Protein AF-A0A351QVS2-F1 (afdb_monomer_lite)

Secondary structure (DSSP, 8-state):
-HHHHHHHHHHHHHHHHH-S-EEEEETTTTEEEEEPSS-EEEEEEETTGGGT-SS--TT-HHHHHHHHTS------EETTEE-

Radius of gyration: 13.22 Å; chains: 1; bounding box: 25×31×32 Å

Structure (mmCIF, N/CA/C/O backbone):
data_AF-A0A351QVS2-F1
#
_entry.id   AF-A0A351QVS2-F1
#
loop_
_atom_site.group_PDB
_atom_site.id
_atom_site.type_symbol
_atom_site.label_atom_id
_atom_site.label_alt_id
_atom_site.label_comp_id
_atom_site.label_asym_id
_atom_site.label_entity_id
_atom_site.label_seq_id
_atom_site.pdbx_PDB_ins_code
_atom_site.Cartn_x
_atom_site.Cartn_y
_atom_site.Cartn_z
_atom_site.occupancy
_atom_site.B_iso_or_equiv
_atom_site.auth_seq_id
_atom_site.auth_comp_id
_atom_site.auth_asym_id
_atom_site.auth_atom_id
_atom_site.pdbx_PDB_model_num
ATOM 1 N N . MET A 1 1 ? 4.869 12.813 14.009 1.00 54.75 1 MET A N 1
ATOM 2 C CA . MET A 1 1 ? 4.452 11.434 13.663 1.00 54.75 1 MET A CA 1
ATOM 3 C C . MET A 1 1 ? 3.242 10.962 14.469 1.00 54.75 1 MET A C 1
ATOM 5 O O . MET A 1 1 ? 2.238 10.658 13.844 1.00 54.75 1 MET A O 1
ATOM 9 N N . ILE A 1 2 ? 3.269 10.987 15.809 1.00 57.53 2 ILE A N 1
ATOM 10 C CA . ILE A 1 2 ? 2.179 10.471 16.675 1.00 57.53 2 ILE A CA 1
ATOM 11 C C . ILE A 1 2 ? 0.806 11.140 16.424 1.00 57.53 2 ILE A C 1
ATOM 13 O O . ILE A 1 2 ? -0.198 10.449 16.308 1.00 57.53 2 ILE A O 1
ATOM 17 N N . ASN A 1 3 ? 0.744 12.465 16.238 1.00 64.56 3 ASN A N 1
ATOM 18 C CA . ASN A 1 3 ? -0.535 13.158 15.989 1.00 64.56 3 ASN A CA 1
ATOM 19 C C . ASN A 1 3 ? -1.196 12.809 14.647 1.00 64.56 3 ASN A C 1
ATOM 21 O O . ASN A 1 3 ? -2.420 12.764 14.560 1.00 64.56 3 ASN A O 1
ATOM 25 N N . LEU A 1 4 ? -0.401 12.560 13.601 1.00 67.94 4 LEU A N 1
ATOM 26 C CA . LEU A 1 4 ? -0.930 12.159 12.296 1.00 67.94 4 LEU A CA 1
ATOM 27 C C . LEU A 1 4 ? -1.507 10.741 12.370 1.00 67.94 4 LEU A C 1
ATOM 29 O O . LEU A 1 4 ? -2.589 10.494 11.853 1.00 67.94 4 LEU A O 1
ATOM 33 N N . LEU A 1 5 ? -0.812 9.850 13.079 1.00 65.38 5 LEU A N 1
ATOM 34 C CA . LEU A 1 5 ? -1.257 8.484 13.344 1.00 65.38 5 LEU A CA 1
ATOM 35 C C . LEU A 1 5 ? -2.579 8.446 14.106 1.00 65.38 5 LEU A C 1
ATOM 37 O O . LEU A 1 5 ? -3.521 7.817 13.641 1.00 65.38 5 LEU A O 1
ATOM 41 N N . ASN A 1 6 ? -2.688 9.198 15.201 1.00 70.12 6 ASN A N 1
ATOM 42 C CA . ASN A 1 6 ? -3.923 9.267 15.985 1.00 70.12 6 ASN A CA 1
ATOM 43 C C . ASN A 1 6 ? -5.106 9.808 15.167 1.00 70.12 6 ASN A C 1
ATOM 45 O O . ASN A 1 6 ? -6.224 9.308 15.291 1.00 70.12 6 ASN A O 1
ATOM 49 N N . LYS A 1 7 ? -4.865 10.800 14.297 1.00 74.19 7 LYS A N 1
ATOM 50 C CA . LYS A 1 7 ? -5.899 11.324 13.395 1.00 74.19 7 LYS A CA 1
ATOM 51 C C . LYS A 1 7 ? -6.353 10.268 12.382 1.00 74.19 7 LYS A C 1
ATOM 53 O O . LYS A 1 7 ? -7.551 10.052 12.228 1.00 74.19 7 LYS A O 1
ATOM 58 N N . ILE A 1 8 ? -5.399 9.586 11.745 1.00 71.75 8 ILE A N 1
ATOM 59 C CA . ILE A 1 8 ? -5.658 8.498 10.794 1.00 71.75 8 ILE A CA 1
ATOM 60 C C . ILE A 1 8 ? -6.444 7.362 11.474 1.00 71.75 8 ILE A C 1
ATOM 62 O O . ILE A 1 8 ? -7.453 6.913 10.939 1.00 71.75 8 ILE A O 1
ATOM 66 N N . MET A 1 9 ? -6.054 6.954 12.685 1.00 69.81 9 MET A N 1
ATOM 67 C CA . MET A 1 9 ? -6.743 5.913 13.461 1.00 69.81 9 MET A CA 1
ATOM 68 C C . MET A 1 9 ? -8.185 6.296 13.825 1.00 69.81 9 MET A C 1
ATOM 70 O O . MET A 1 9 ? -9.075 5.447 13.786 1.00 69.81 9 MET A O 1
ATOM 74 N N . GLY A 1 10 ? -8.437 7.570 14.147 1.00 74.31 10 GLY A N 1
ATOM 75 C CA . GLY A 1 10 ? -9.783 8.074 14.425 1.00 74.31 10 GLY A CA 1
ATOM 76 C C . GLY A 1 10 ? -10.723 7.951 13.222 1.00 74.31 10 GLY A C 1
ATOM 77 O O . GLY A 1 10 ? -11.840 7.452 13.365 1.00 74.31 10 GLY A O 1
ATOM 78 N N . GLU A 1 11 ? -10.255 8.345 12.034 1.00 72.44 11 GLU A N 1
ATOM 79 C CA . GLU A 1 11 ? -11.019 8.246 10.780 1.00 72.44 11 GLU A CA 1
ATOM 80 C C . GLU A 1 11 ? -11.145 6.791 10.281 1.00 72.44 11 GLU A C 1
ATOM 82 O O . GLU A 1 11 ? -12.131 6.426 9.638 1.00 72.44 11 GLU A O 1
ATOM 87 N N . MET A 1 12 ? -10.201 5.919 10.644 1.00 72.62 12 MET A N 1
ATOM 88 C CA . MET A 1 12 ? -10.187 4.508 10.247 1.00 72.62 12 MET A CA 1
ATOM 89 C C . MET A 1 12 ? -11.181 3.613 10.997 1.00 72.62 12 MET A C 1
ATOM 91 O O . MET A 1 12 ? -11.387 2.484 10.560 1.00 72.62 12 MET A O 1
ATOM 95 N N . LYS A 1 13 ? -11.856 4.083 12.058 1.00 75.25 13 LYS A N 1
ATOM 96 C CA . LYS A 1 13 ? -12.816 3.269 12.841 1.00 75.25 13 LYS A CA 1
ATOM 97 C C . LYS A 1 13 ? -13.959 2.659 12.026 1.00 75.25 13 LYS A C 1
ATOM 99 O O . LYS A 1 13 ? -14.483 1.613 12.401 1.00 75.25 13 LYS A O 1
ATOM 104 N N . LEU A 1 14 ? -14.412 3.336 10.971 1.00 74.88 14 LEU A N 1
ATOM 105 C CA . LEU A 1 14 ? -15.440 2.786 10.083 1.00 74.88 14 LEU A CA 1
ATOM 106 C C . LEU A 1 14 ? -14.820 1.815 9.075 1.00 74.88 14 LEU A C 1
ATOM 108 O O . LEU A 1 14 ? -15.352 0.731 8.862 1.00 74.88 14 LEU A O 1
ATOM 112 N N . VAL A 1 15 ? -13.676 2.196 8.500 1.00 78.94 15 VAL A N 1
ATOM 113 C CA . VAL A 1 15 ? -12.943 1.395 7.512 1.00 78.94 15 VAL A CA 1
ATOM 114 C C . VAL A 1 15 ? -12.506 0.059 8.114 1.00 78.94 15 VAL A C 1
ATOM 116 O O . VAL A 1 15 ? -12.615 -0.965 7.448 1.00 78.94 15 VAL A O 1
ATOM 119 N N . SER A 1 16 ? -12.106 0.034 9.387 1.00 79.38 16 SER A N 1
ATOM 120 C CA . SER A 1 16 ? -11.707 -1.189 10.088 1.00 79.38 16 SER A CA 1
ATOM 121 C C . SER A 1 16 ? -12.830 -2.196 10.274 1.00 79.38 16 SER A C 1
ATOM 123 O O . SER A 1 16 ? -12.564 -3.389 10.315 1.00 79.38 16 SER A O 1
ATOM 125 N N . LYS A 1 17 ? -14.088 -1.753 10.325 1.00 83.12 17 LYS A N 1
ATOM 126 C CA . LYS A 1 17 ? -15.236 -2.664 10.432 1.00 83.12 17 LYS A CA 1
ATOM 127 C C . LYS A 1 17 ? -15.574 -3.374 9.123 1.00 83.12 17 LYS A C 1
ATOM 129 O O . LYS A 1 17 ? -16.298 -4.361 9.157 1.00 83.12 17 LYS A O 1
ATOM 134 N N . ILE A 1 18 ? -15.107 -2.849 7.991 1.00 84.12 18 ILE A N 1
ATOM 135 C CA . ILE A 1 18 ? -15.440 -3.347 6.646 1.00 84.12 18 ILE A CA 1
ATOM 136 C C . ILE A 1 18 ? -14.220 -3.866 5.878 1.00 84.12 18 ILE A C 1
ATOM 138 O O . ILE A 1 18 ? -14.351 -4.242 4.718 1.00 84.12 18 ILE A O 1
ATOM 142 N N . SER A 1 19 ? -13.040 -3.849 6.497 1.00 83.94 19 SER A N 1
ATOM 143 C CA . SER A 1 19 ? -11.777 -4.213 5.856 1.00 83.94 19 SER A CA 1
ATOM 144 C C . SER A 1 19 ? -11.095 -5.316 6.648 1.00 83.94 19 SER A C 1
ATOM 146 O O . SER A 1 19 ? -10.892 -5.163 7.849 1.00 83.94 19 SER A O 1
ATOM 148 N N . ASP A 1 20 ? -10.654 -6.375 5.971 1.00 85.75 20 ASP A N 1
ATOM 149 C CA . ASP A 1 20 ? -9.858 -7.432 6.611 1.00 85.75 20 ASP A CA 1
ATOM 150 C C . ASP A 1 20 ? -8.443 -6.951 6.969 1.00 85.75 20 ASP A C 1
ATOM 152 O O . ASP A 1 20 ? -7.833 -7.405 7.935 1.00 85.75 20 ASP A O 1
ATOM 156 N N . VAL A 1 21 ? -7.892 -6.034 6.164 1.00 85.25 21 VAL A N 1
ATOM 157 C CA . VAL A 1 21 ? -6.531 -5.512 6.316 1.00 85.25 21 VAL A CA 1
ATOM 158 C C . VAL A 1 21 ? -6.508 -4.029 5.978 1.00 85.25 21 VAL A C 1
ATOM 160 O O . VAL A 1 21 ? -7.000 -3.621 4.926 1.00 85.25 21 VAL A O 1
ATOM 163 N N . ILE A 1 22 ? -5.850 -3.229 6.819 1.00 86.12 22 ILE A N 1
ATOM 164 C CA . ILE A 1 22 ? -5.589 -1.815 6.540 1.00 86.12 22 ILE A CA 1
ATOM 165 C C . ILE A 1 22 ? -4.088 -1.590 6.407 1.00 86.12 22 ILE A C 1
ATOM 167 O O . ILE A 1 22 ? -3.284 -2.118 7.175 1.00 86.12 22 ILE A O 1
ATOM 171 N N . ARG A 1 23 ? -3.692 -0.803 5.405 1.00 87.75 23 ARG A N 1
ATOM 172 C CA . ARG A 1 23 ? -2.291 -0.463 5.153 1.00 87.75 23 ARG A CA 1
ATOM 173 C C . ARG A 1 23 ? -2.125 1.024 4.915 1.00 87.75 23 ARG A C 1
ATOM 175 O O . ARG A 1 23 ? -2.902 1.627 4.177 1.00 87.75 23 ARG A O 1
ATOM 182 N N . VAL A 1 24 ? -1.057 1.583 5.469 1.00 87.31 24 VAL A N 1
ATOM 183 C CA . VAL A 1 24 ? -0.562 2.911 5.098 1.00 87.31 24 VAL A CA 1
ATOM 184 C C . VAL A 1 24 ? 0.432 2.716 3.964 1.00 87.31 24 VAL A C 1
ATOM 186 O O . VAL A 1 24 ? 1.383 1.951 4.106 1.00 87.31 24 VAL A O 1
ATOM 189 N N . VAL A 1 25 ? 0.198 3.365 2.825 1.00 90.69 25 VAL A N 1
ATOM 190 C CA . VAL A 1 25 ? 1.019 3.210 1.617 1.00 90.69 25 VAL A CA 1
ATOM 191 C C . VAL A 1 25 ? 1.668 4.542 1.272 1.00 90.69 25 VAL A C 1
ATOM 193 O O . VAL A 1 25 ? 0.962 5.530 1.078 1.00 90.69 25 VAL A O 1
ATOM 196 N N . ASP A 1 26 ? 2.991 4.542 1.122 1.00 91.62 26 ASP A N 1
ATOM 197 C CA . ASP A 1 26 ? 3.732 5.625 0.484 1.00 91.62 26 ASP A CA 1
ATOM 198 C C . ASP A 1 26 ? 3.972 5.255 -0.993 1.00 91.62 26 ASP A C 1
ATOM 200 O O . ASP A 1 26 ? 4.817 4.407 -1.308 1.00 91.62 26 ASP A O 1
ATOM 204 N N . PRO A 1 27 ? 3.222 5.853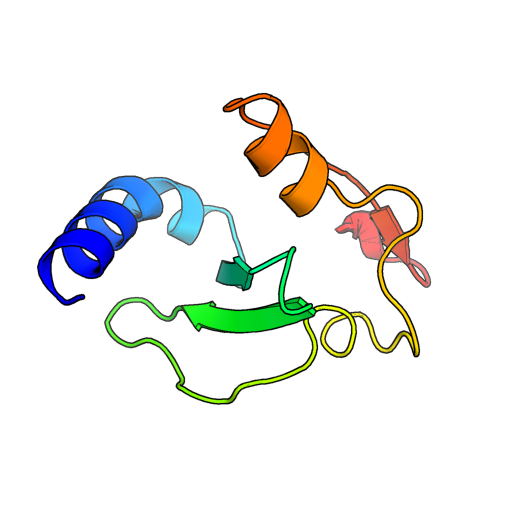 -1.936 1.00 93.56 27 PRO A N 1
ATOM 205 C CA . PRO A 1 27 ? 3.367 5.541 -3.349 1.00 93.56 27 PRO A CA 1
ATOM 206 C C . PRO A 1 27 ? 4.613 6.174 -3.990 1.00 93.56 27 PRO A C 1
ATOM 208 O O . PRO A 1 27 ? 4.950 5.772 -5.105 1.00 93.56 27 PRO A O 1
ATOM 211 N N . ILE A 1 28 ? 5.280 7.136 -3.337 1.00 94.38 28 ILE A N 1
ATOM 212 C CA . ILE A 1 28 ? 6.523 7.759 -3.823 1.00 94.38 28 ILE A CA 1
ATOM 213 C C . ILE A 1 28 ? 7.691 6.811 -3.552 1.00 94.38 28 ILE A C 1
ATOM 215 O O . ILE A 1 28 ? 8.407 6.437 -4.480 1.00 94.38 28 ILE A O 1
ATOM 219 N N . ASN A 1 29 ? 7.834 6.367 -2.300 1.00 93.75 29 ASN A N 1
ATOM 220 C CA . ASN A 1 29 ? 8.918 5.470 -1.883 1.00 93.75 29 ASN A CA 1
ATOM 221 C C . ASN A 1 29 ? 8.604 3.981 -2.121 1.00 93.75 29 ASN A C 1
ATOM 223 O O . ASN A 1 29 ? 9.464 3.111 -1.954 1.00 93.75 29 ASN A O 1
ATOM 227 N N . LEU A 1 30 ? 7.378 3.683 -2.566 1.00 93.50 30 LEU A N 1
ATOM 228 C CA . LEU A 1 30 ? 6.859 2.336 -2.810 1.00 93.50 30 LEU A CA 1
ATOM 229 C C . LEU A 1 30 ? 6.885 1.459 -1.556 1.00 93.50 30 LEU A C 1
ATOM 231 O O . LEU A 1 30 ? 7.072 0.248 -1.667 1.00 93.50 30 LEU A O 1
ATOM 235 N N . THR A 1 31 ? 6.692 2.047 -0.380 1.00 92.31 31 THR A N 1
ATOM 236 C CA . THR A 1 31 ? 6.647 1.334 0.900 1.00 92.31 31 THR A CA 1
ATOM 237 C C . THR A 1 31 ? 5.212 1.221 1.403 1.00 92.31 31 THR A C 1
ATOM 239 O O . THR A 1 31 ? 4.316 1.975 1.009 1.00 92.31 31 THR A O 1
ATOM 242 N N . SER A 1 32 ? 4.951 0.226 2.243 1.00 90.94 32 SER A N 1
ATOM 243 C CA . SER A 1 32 ? 3.697 0.141 2.982 1.00 90.94 32 SER A CA 1
ATOM 244 C C . SER A 1 32 ? 3.891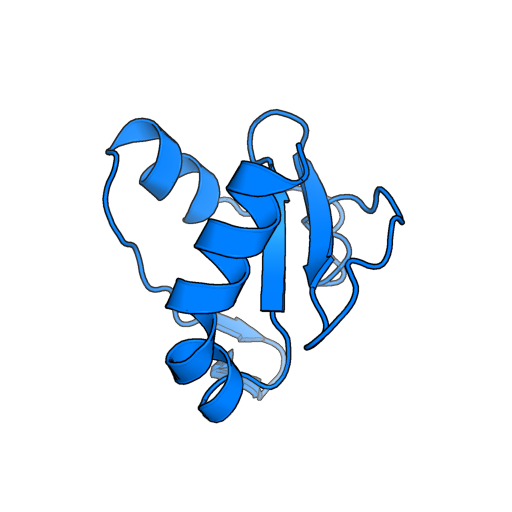 -0.503 4.340 1.00 90.94 32 SER A C 1
ATOM 246 O O . SER A 1 32 ? 4.691 -1.427 4.457 1.00 90.94 32 SER A O 1
ATOM 248 N N . MET A 1 33 ? 3.085 -0.080 5.306 1.00 87.56 33 MET A N 1
ATOM 249 C CA . MET A 1 33 ? 3.014 -0.661 6.645 1.00 87.56 33 MET A CA 1
ATOM 250 C C . MET A 1 33 ? 1.599 -1.164 6.914 1.00 87.56 33 MET A C 1
ATOM 252 O O . MET A 1 33 ? 0.627 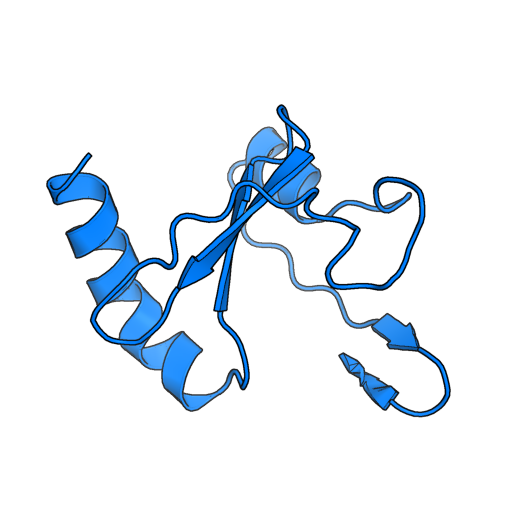-0.563 6.445 1.00 87.56 33 MET A O 1
ATOM 256 N N . ILE A 1 34 ? 1.477 -2.257 7.665 1.00 86.00 34 ILE A N 1
ATOM 257 C CA . ILE A 1 34 ? 0.176 -2.775 8.098 1.00 86.00 34 ILE A CA 1
ATOM 258 C C . ILE A 1 34 ? -0.245 -2.009 9.350 1.00 86.00 34 ILE A C 1
ATOM 260 O O . ILE A 1 34 ? 0.504 -1.929 10.322 1.00 86.00 34 ILE A O 1
ATOM 264 N N . ALA A 1 35 ? -1.446 -1.439 9.307 1.00 79.69 35 ALA A N 1
ATOM 265 C CA . ALA A 1 35 ? -2.066 -0.792 10.449 1.00 79.69 35 ALA A CA 1
ATOM 266 C C . ALA A 1 35 ? -3.041 -1.775 11.102 1.00 79.69 35 ALA A C 1
ATOM 268 O O . ALA A 1 35 ? -3.995 -2.233 10.469 1.00 79.69 35 ALA A O 1
ATOM 269 N N . LYS A 1 36 ? -2.791 -2.090 12.367 1.00 75.44 36 LYS A N 1
ATOM 270 C CA . LYS A 1 36 ? -3.695 -2.824 13.254 1.00 75.44 36 LYS A CA 1
ATOM 271 C C . LYS A 1 36 ? -4.379 -1.827 14.190 1.00 75.44 36 LYS A C 1
ATOM 273 O O . LYS A 1 36 ? -3.970 -0.671 14.270 1.00 75.44 36 LYS A O 1
ATOM 278 N N . GLU A 1 37 ? -5.417 -2.267 14.902 1.00 69.00 37 GLU A N 1
ATOM 279 C CA . GLU A 1 37 ? -6.277 -1.381 15.708 1.00 69.00 37 GLU A CA 1
ATOM 280 C C . GLU A 1 37 ? -5.514 -0.443 16.651 1.00 69.00 37 GLU A C 1
ATOM 282 O O . GLU A 1 37 ? -5.936 0.696 16.824 1.00 69.00 37 GLU A O 1
ATOM 287 N N . ASN A 1 38 ? -4.385 -0.890 17.210 1.00 67.25 38 ASN A N 1
ATOM 288 C CA . ASN A 1 38 ? -3.611 -0.127 18.194 1.00 67.25 38 ASN A CA 1
ATOM 289 C C . ASN A 1 38 ? -2.119 0.009 17.852 1.00 67.25 38 ASN A C 1
ATOM 291 O O . ASN A 1 38 ? -1.368 0.595 18.628 1.00 67.25 38 ASN A O 1
ATOM 295 N N . GLU A 1 39 ? -1.669 -0.530 16.719 1.00 70.62 39 GLU A N 1
ATOM 296 C CA . GLU A 1 39 ? -0.253 -0.538 16.350 1.00 70.62 39 GLU A CA 1
ATOM 297 C C . GLU A 1 39 ? -0.069 -0.443 14.837 1.00 70.62 39 GLU A C 1
ATOM 299 O O . GLU A 1 39 ? -0.882 -0.940 14.058 1.00 70.62 39 GLU A O 1
ATOM 304 N N . ILE A 1 40 ? 1.029 0.177 14.412 1.00 72.69 40 ILE A N 1
ATOM 305 C CA . ILE A 1 40 ? 1.522 0.026 13.046 1.00 72.69 40 ILE A CA 1
ATOM 306 C C . ILE A 1 40 ? 2.714 -0.905 13.103 1.00 72.69 40 ILE A C 1
ATOM 308 O O . ILE A 1 40 ? 3.707 -0.617 13.770 1.00 72.69 40 ILE A O 1
ATOM 312 N N . GLU A 1 41 ? 2.604 -2.020 12.391 1.00 73.25 41 GLU A N 1
ATOM 313 C CA . GLU A 1 41 ? 3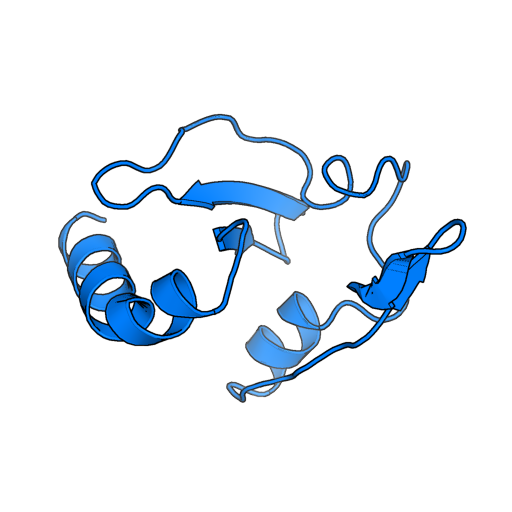.713 -2.941 12.240 1.00 73.25 41 GLU A CA 1
ATOM 314 C C . GLU A 1 41 ? 4.745 -2.294 11.313 1.00 73.25 41 GLU A C 1
ATOM 316 O O . GLU A 1 41 ? 4.555 -2.189 10.095 1.00 73.25 41 GLU A O 1
ATOM 321 N N . CYS A 1 42 ? 5.820 -1.794 11.922 1.00 56.75 42 CYS A N 1
ATOM 322 C CA . CYS A 1 42 ? 6.950 -1.190 11.230 1.00 56.75 42 CYS A CA 1
ATOM 323 C C . CYS A 1 42 ? 7.791 -2.279 10.552 1.00 56.75 42 CYS A C 1
ATOM 325 O O . CYS A 1 42 ? 8.844 -2.676 11.044 1.00 56.75 42 CYS A O 1
ATOM 327 N N . GLY A 1 43 ? 7.319 -2.752 9.404 1.00 61.78 43 GLY A N 1
ATOM 328 C CA . GLY A 1 43 ? 8.127 -3.433 8.402 1.00 61.78 43 GLY A CA 1
ATOM 329 C C . GLY A 1 43 ? 8.027 -2.639 7.109 1.00 61.78 43 GLY A C 1
ATOM 330 O O . GLY A 1 43 ? 6.949 -2.569 6.519 1.00 61.78 43 GLY A O 1
ATOM 331 N N . GLU A 1 44 ? 9.115 -2.002 6.665 1.00 62.31 44 GLU A N 1
ATOM 332 C CA . GLU A 1 44 ? 9.148 -1.366 5.343 1.00 62.31 44 GLU A CA 1
ATOM 333 C C . GLU A 1 44 ? 9.142 -2.445 4.258 1.00 62.31 44 GLU A C 1
ATOM 335 O O . GLU A 1 44 ? 10.167 -2.859 3.717 1.00 62.31 44 GLU A O 1
ATOM 340 N N . HIS A 1 45 ? 7.950 -2.920 3.926 1.00 80.56 45 HIS A N 1
ATOM 341 C CA . HIS A 1 45 ? 7.754 -3.799 2.791 1.00 80.56 45 HIS A CA 1
ATOM 342 C C . HIS A 1 45 ? 7.445 -2.968 1.557 1.00 80.56 45 HIS A C 1
ATOM 344 O O . HIS A 1 45 ? 6.751 -1.947 1.625 1.00 80.56 45 HIS A O 1
ATOM 350 N N . LYS A 1 46 ? 7.917 -3.427 0.395 1.00 91.88 46 LYS A N 1
ATOM 351 C CA . LYS A 1 46 ? 7.475 -2.840 -0.866 1.00 91.88 46 LYS A CA 1
ATOM 352 C C . LYS A 1 46 ? 5.961 -2.991 -0.980 1.00 91.88 46 LYS A C 1
ATOM 354 O O . LYS A 1 46 ? 5.427 -4.078 -0.764 1.00 91.88 46 LYS A O 1
ATOM 359 N N . CYS A 1 47 ? 5.257 -1.918 -1.332 1.00 92.38 47 CYS A N 1
ATOM 360 C CA . CYS A 1 47 ? 3.792 -1.876 -1.295 1.00 92.38 47 CYS A CA 1
ATOM 361 C C . CYS A 1 47 ? 3.120 -2.933 -2.191 1.00 92.38 47 CYS A C 1
ATOM 363 O O . CYS A 1 47 ? 1.991 -3.356 -1.918 1.00 92.38 47 CYS A O 1
ATOM 365 N N . TYR A 1 48 ? 3.832 -3.373 -3.234 1.00 91.62 48 TYR A N 1
ATOM 366 C CA . TYR A 1 48 ? 3.425 -4.407 -4.179 1.00 91.62 48 TYR A CA 1
ATOM 367 C C . TYR A 1 48 ? 3.687 -5.845 -3.702 1.00 91.62 48 TYR A C 1
ATOM 369 O O . TYR A 1 48 ? 3.031 -6.759 -4.201 1.00 91.62 48 TYR A O 1
ATOM 377 N N . ASN A 1 49 ? 4.546 -6.056 -2.694 1.00 89.62 49 ASN A N 1
ATOM 378 C CA . ASN A 1 49 ? 4.811 -7.388 -2.133 1.00 89.62 49 ASN A CA 1
ATOM 379 C C . ASN A 1 49 ? 3.553 -7.994 -1.505 1.00 89.62 49 ASN A C 1
ATOM 381 O O . ASN A 1 49 ? 3.347 -9.201 -1.585 1.00 89.62 49 ASN A O 1
ATOM 385 N N . PHE A 1 50 ? 2.677 -7.154 -0.942 1.00 86.38 50 PHE A N 1
ATOM 386 C CA . PHE A 1 50 ? 1.375 -7.584 -0.424 1.00 86.38 50 PHE A CA 1
ATOM 387 C C . PHE A 1 50 ? 0.550 -8.328 -1.484 1.00 86.38 50 PHE A C 1
ATOM 389 O O . PHE A 1 50 ? -0.108 -9.319 -1.188 1.00 86.38 50 PHE A O 1
ATOM 396 N N . TRP A 1 51 ? 0.640 -7.880 -2.738 1.00 84.75 51 TRP A N 1
ATOM 397 C CA . TRP A 1 51 ? -0.038 -8.493 -3.879 1.00 84.75 51 TRP A CA 1
ATOM 398 C C . TRP A 1 51 ? 0.786 -9.589 -4.562 1.00 84.75 51 TRP A C 1
ATOM 400 O O . TRP A 1 51 ? 0.382 -10.060 -5.623 1.00 84.75 51 TRP A O 1
ATOM 410 N N . LYS A 1 52 ? 1.933 -9.983 -3.987 1.00 86.31 52 LYS A N 1
ATOM 411 C CA . LYS A 1 52 ? 2.888 -10.939 -4.571 1.00 86.31 52 LYS A CA 1
ATOM 412 C C . LYS A 1 52 ? 3.270 -10.581 -6.014 1.00 86.31 52 LYS A C 1
ATOM 414 O O . LYS A 1 52 ? 3.331 -11.443 -6.884 1.00 86.31 52 LYS A O 1
ATOM 419 N N . ARG A 1 53 ? 3.461 -9.285 -6.271 1.00 86.06 53 ARG A N 1
ATOM 420 C CA . ARG A 1 53 ? 3.937 -8.745 -7.552 1.00 86.06 53 ARG A CA 1
ATOM 421 C C . ARG A 1 53 ? 5.395 -8.326 -7.404 1.00 86.06 53 ARG A C 1
ATOM 423 O O . ARG A 1 53 ? 5.801 -7.956 -6.310 1.00 86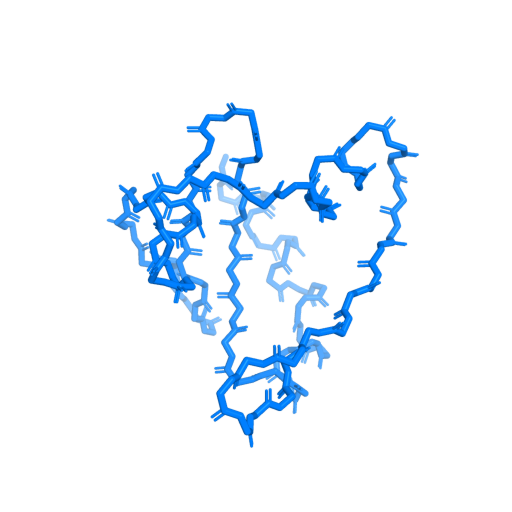.06 53 ARG A O 1
ATOM 430 N N . ASP A 1 54 ? 6.129 -8.283 -8.510 1.00 89.75 54 ASP A N 1
ATOM 431 C CA . ASP A 1 54 ? 7.531 -7.829 -8.519 1.00 89.75 54 ASP A CA 1
ATOM 432 C C . ASP A 1 54 ? 7.672 -6.315 -8.736 1.00 89.75 54 ASP A C 1
ATOM 434 O O . ASP A 1 54 ? 8.761 -5.749 -8.649 1.00 89.75 54 ASP A O 1
ATOM 438 N N . SER A 1 55 ? 6.570 -5.631 -9.056 1.00 92.00 55 SER A N 1
ATOM 439 C CA . SER A 1 55 ? 6.574 -4.205 -9.367 1.00 92.00 55 SER A CA 1
ATOM 440 C C . SER A 1 55 ? 5.271 -3.510 -8.975 1.00 92.00 55 SER A C 1
ATOM 442 O O . SER A 1 55 ? 4.249 -4.132 -8.662 1.00 92.00 55 SER A O 1
ATOM 444 N N . ARG A 1 56 ? 5.315 -2.172 -8.964 1.00 90.62 56 ARG A N 1
ATOM 445 C CA . ARG A 1 56 ? 4.165 -1.325 -8.628 1.00 90.62 56 ARG A CA 1
ATOM 446 C C . ARG A 1 56 ? 2.985 -1.570 -9.575 1.00 90.62 56 ARG A C 1
ATOM 448 O O . ARG A 1 56 ? 3.158 -1.870 -10.750 1.00 90.62 56 ARG A O 1
ATOM 455 N N . CYS A 1 57 ? 1.770 -1.326 -9.093 1.00 90.69 57 CYS A N 1
ATOM 456 C CA . CYS A 1 57 ? 0.566 -1.414 -9.918 1.00 90.69 57 CYS A CA 1
ATOM 457 C C . CYS A 1 57 ? 0.612 -0.438 -11.112 1.00 90.69 57 CYS A C 1
ATOM 459 O O . CYS A 1 57 ? 0.881 0.750 -10.916 1.00 90.69 57 CYS A O 1
ATOM 461 N N . ASN A 1 58 ? 0.229 -0.902 -12.310 1.00 89.38 58 ASN A N 1
ATOM 462 C CA . ASN A 1 58 ? 0.082 -0.052 -13.504 1.00 89.38 58 ASN A CA 1
ATOM 463 C C . ASN A 1 58 ? -0.890 1.118 -13.254 1.00 89.38 58 ASN A C 1
ATOM 465 O O . ASN A 1 58 ? -0.580 2.267 -13.551 1.00 89.38 58 ASN A O 1
ATOM 469 N N . ASN A 1 59 ? -2.038 0.836 -12.625 1.00 90.25 59 ASN A N 1
ATOM 470 C CA . ASN A 1 59 ? -3.023 1.831 -12.187 1.00 90.25 59 ASN A CA 1
ATOM 471 C C . ASN A 1 59 ? -2.996 1.959 -10.652 1.00 90.25 59 ASN A C 1
ATOM 473 O O . ASN 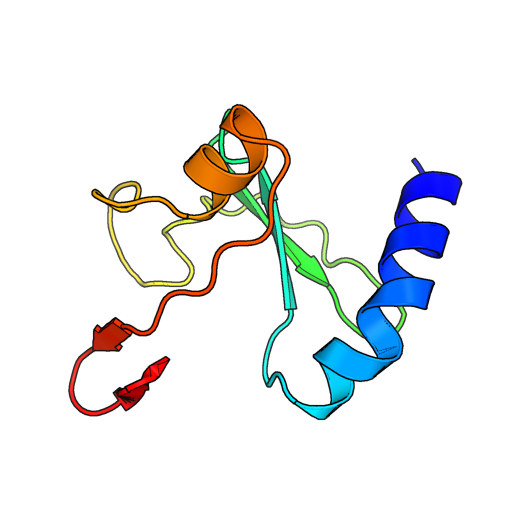A 1 59 ? -3.836 1.395 -9.945 1.00 90.25 59 ASN A O 1
ATOM 477 N N . CYS A 1 60 ? -1.962 2.622 -10.128 1.00 93.88 60 CYS A N 1
ATOM 478 C CA . CYS A 1 60 ? -1.772 2.824 -8.691 1.00 93.88 60 CYS A CA 1
ATOM 479 C C . CYS A 1 60 ? -2.751 3.877 -8.142 1.00 93.88 60 CYS A C 1
ATOM 481 O O . CYS A 1 60 ? -2.532 5.079 -8.306 1.00 93.88 60 CYS A O 1
ATOM 483 N N . ILE A 1 61 ? -3.815 3.434 -7.458 1.00 95.12 61 ILE A N 1
ATOM 484 C CA . ILE A 1 61 ? -4.783 4.352 -6.837 1.00 95.12 61 ILE A CA 1
ATOM 485 C C . ILE A 1 61 ? -4.176 5.195 -5.718 1.00 95.12 61 ILE A C 1
ATOM 487 O O . ILE A 1 61 ? -4.557 6.349 -5.589 1.00 95.12 61 ILE A O 1
ATOM 491 N N . SER A 1 62 ? -3.177 4.692 -4.988 1.00 94.94 62 SER A N 1
ATOM 492 C CA . SER A 1 62 ? -2.480 5.474 -3.959 1.00 94.94 62 SER A CA 1
ATOM 493 C C . SER A 1 62 ? -1.751 6.676 -4.566 1.00 94.94 62 SER A C 1
ATOM 495 O O . SER A 1 62 ? -1.841 7.781 -4.043 1.00 94.94 62 SER A O 1
ATOM 497 N N . MET A 1 63 ? -1.096 6.498 -5.722 1.00 96.50 63 MET A N 1
ATOM 498 C CA . MET A 1 63 ? -0.451 7.607 -6.437 1.00 96.50 63 MET A CA 1
ATOM 499 C C . MET A 1 63 ? -1.482 8.596 -6.998 1.00 96.50 63 MET A C 1
ATOM 501 O O . MET A 1 63 ? -1.277 9.806 -6.957 1.00 96.50 63 MET A O 1
ATOM 505 N N . ARG A 1 64 ? -2.616 8.100 -7.507 1.00 96.56 64 ARG A N 1
ATOM 506 C CA . ARG A 1 64 ? -3.708 8.957 -7.998 1.00 96.56 64 ARG A CA 1
ATOM 507 C C . ARG A 1 64 ? -4.336 9.778 -6.874 1.00 96.56 64 ARG A C 1
ATOM 509 O O . ARG A 1 64 ? -4.505 10.980 -7.055 1.00 96.56 64 ARG A O 1
ATOM 516 N N . ALA A 1 65 ? -4.617 9.149 -5.734 1.00 96.25 65 ALA A N 1
ATOM 517 C CA . ALA A 1 65 ? -5.136 9.797 -4.535 1.00 96.25 65 ALA A CA 1
ATOM 518 C C . ALA A 1 65 ? -4.200 10.909 -4.064 1.00 96.25 65 ALA A C 1
ATOM 520 O O . ALA A 1 65 ? -4.643 12.035 -3.853 1.00 96.25 65 ALA A O 1
ATOM 521 N N . LEU A 1 66 ? -2.893 10.630 -4.012 1.00 95.50 66 LEU A N 1
ATOM 522 C CA . LEU A 1 66 ? -1.886 11.623 -3.650 1.00 95.50 66 LEU A CA 1
ATOM 523 C C . LEU A 1 66 ? -1.865 12.813 -4.623 1.00 95.50 66 LEU A C 1
ATOM 525 O O . LEU A 1 66 ? -1.922 13.963 -4.196 1.00 95.50 66 LEU A O 1
ATOM 529 N N . ASN A 1 67 ? -1.832 12.544 -5.931 1.00 96.44 67 ASN A N 1
ATOM 530 C CA . ASN A 1 67 ? -1.742 13.590 -6.954 1.00 96.44 67 ASN A CA 1
ATOM 531 C C . ASN A 1 67 ? -3.011 14.445 -7.059 1.00 96.44 67 ASN A C 1
ATOM 533 O O . ASN A 1 67 ? -2.933 15.624 -7.400 1.00 96.44 67 ASN A O 1
ATOM 537 N N . LYS A 1 68 ? -4.185 13.849 -6.826 1.00 97.19 68 LYS A N 1
ATOM 538 C CA . LYS A 1 68 ? -5.484 14.523 -6.962 1.00 97.19 68 LYS A CA 1
ATOM 539 C C . LYS A 1 68 ? -6.037 15.051 -5.641 1.00 97.19 68 LYS A C 1
ATOM 541 O O . LYS A 1 68 ? -6.963 15.850 -5.686 1.00 97.19 68 LYS A O 1
ATOM 546 N N . LYS A 1 69 ? -5.443 14.662 -4.506 1.00 94.00 69 LYS A N 1
ATOM 547 C CA . LYS A 1 69 ? -5.933 14.958 -3.150 1.00 94.00 69 LYS A CA 1
ATOM 548 C C . LYS A 1 69 ? -7.397 14.537 -2.976 1.00 94.00 69 LYS A C 1
ATOM 550 O O . LYS A 1 69 ? -8.201 15.289 -2.438 1.00 94.00 69 LYS A O 1
ATOM 555 N N . ASP A 1 70 ? -7.715 13.344 -3.472 1.00 93.94 70 ASP A N 1
ATOM 556 C CA . ASP A 1 70 ? -9.078 12.816 -3.555 1.00 93.94 70 ASP A CA 1
ATOM 557 C C . ASP A 1 70 ? -9.109 11.311 -3.233 1.00 93.94 70 ASP A C 1
ATOM 559 O O . ASP A 1 70 ? -8.068 10.641 -3.232 1.00 93.94 70 ASP A O 1
ATOM 563 N N . ILE A 1 71 ? -10.297 10.776 -2.954 1.00 90.19 71 ILE A N 1
ATOM 564 C CA . ILE A 1 71 ? -10.522 9.377 -2.587 1.00 90.19 71 ILE A CA 1
ATOM 565 C C . ILE A 1 71 ? -10.738 8.543 -3.853 1.00 90.19 71 ILE A C 1
ATOM 567 O O . ILE A 1 71 ? -11.584 8.843 -4.691 1.00 90.19 71 ILE A O 1
ATOM 571 N N . PHE A 1 72 ? -9.996 7.441 -3.973 1.00 93.50 72 PHE A N 1
ATOM 572 C CA . PHE A 1 72 ? -10.152 6.480 -5.064 1.00 93.50 72 PHE A CA 1
ATOM 573 C C . PHE A 1 72 ? -10.411 5.088 -4.509 1.00 93.50 72 PHE A C 1
ATOM 575 O O . PHE A 1 72 ? -9.684 4.616 -3.637 1.00 93.50 72 PHE A O 1
ATOM 582 N N . ILE A 1 73 ? -11.401 4.411 -5.084 1.00 89.69 73 ILE A N 1
ATOM 583 C CA . ILE A 1 73 ? -11.711 3.010 -4.805 1.00 89.69 73 ILE A CA 1
ATOM 584 C C . ILE A 1 73 ? -11.296 2.186 -6.024 1.00 89.69 73 ILE A C 1
ATOM 586 O O . ILE A 1 73 ? -11.472 2.610 -7.170 1.00 89.69 73 ILE A O 1
ATOM 590 N N . LYS A 1 74 ? -10.709 1.017 -5.778 1.00 88.88 74 LYS A N 1
ATOM 591 C CA . LYS A 1 74 ? -10.331 0.049 -6.807 1.00 88.88 74 LYS A CA 1
ATOM 592 C C . LYS A 1 74 ? -10.886 -1.305 -6.412 1.00 88.88 74 LYS A C 1
ATOM 594 O O . LYS A 1 74 ? -10.769 -1.669 -5.253 1.00 88.88 74 LYS A O 1
ATOM 599 N N . ILE A 1 75 ? -11.427 -2.014 -7.393 1.00 87.69 75 ILE A N 1
ATOM 600 C CA . ILE A 1 75 ? -11.816 -3.415 -7.266 1.00 87.69 75 ILE A CA 1
ATOM 601 C C . ILE A 1 75 ? -10.896 -4.200 -8.205 1.00 87.69 75 ILE A C 1
ATOM 603 O O . ILE A 1 75 ? -10.808 -3.878 -9.395 1.00 87.69 75 ILE A O 1
ATOM 607 N N . GLU A 1 76 ? -10.159 -5.173 -7.680 1.00 79.88 76 GLU A N 1
ATOM 608 C CA . GLU A 1 76 ? -9.277 -6.060 -8.441 1.00 79.88 76 GLU A CA 1
ATOM 609 C C . GLU A 1 76 ? -9.728 -7.514 -8.323 1.00 79.88 76 GLU A C 1
ATOM 611 O O . GLU A 1 76 ? -10.032 -8.019 -7.248 1.00 79.88 76 GLU A O 1
ATOM 616 N N . TYR A 1 77 ? -9.697 -8.222 -9.449 1.00 80.19 77 TYR A N 1
ATOM 617 C CA . TYR A 1 77 ? -9.867 -9.667 -9.475 1.00 80.19 77 TYR A CA 1
ATOM 618 C C . TYR A 1 77 ? -8.494 -10.330 -9.554 1.00 80.19 77 TYR A C 1
ATOM 620 O O . TYR A 1 77 ? -7.738 -10.089 -10.498 1.00 80.19 77 TYR A O 1
ATOM 628 N N . THR A 1 78 ? -8.154 -11.166 -8.575 1.00 72.75 78 THR A N 1
ATOM 629 C CA . THR A 1 78 ? -6.924 -11.969 -8.610 1.00 72.75 78 THR A CA 1
ATOM 630 C C . THR A 1 78 ? -7.249 -13.417 -8.273 1.00 72.75 78 THR A C 1
ATOM 632 O O . THR A 1 78 ? -7.821 -13.696 -7.224 1.00 72.75 78 THR A O 1
ATOM 635 N N . SER A 1 79 ? -6.913 -14.339 -9.181 1.00 68.00 79 SER A N 1
ATOM 636 C CA . SER A 1 79 ? -6.974 -15.795 -8.969 1.00 68.00 79 SER A CA 1
ATOM 637 C C . SER A 1 79 ? -8.238 -16.281 -8.234 1.00 68.00 79 SER A C 1
ATOM 639 O O . SER A 1 79 ? -8.145 -17.006 -7.246 1.00 68.00 79 SER A O 1
ATOM 641 N N . ASN A 1 80 ? -9.415 -15.861 -8.713 1.00 66.62 80 ASN A N 1
ATOM 642 C CA . ASN A 1 80 ? -10.743 -16.189 -8.169 1.00 66.62 80 ASN A CA 1
ATOM 643 C C . ASN A 1 80 ? -11.151 -15.512 -6.852 1.00 66.62 80 ASN A C 1
ATOM 645 O O . ASN A 1 80 ? -12.101 -15.952 -6.206 1.00 66.62 80 ASN A O 1
ATOM 649 N N . LYS A 1 81 ? -10.491 -14.417 -6.467 1.00 65.88 81 LYS A N 1
ATOM 650 C CA . LYS A 1 81 ? -10.902 -13.561 -5.348 1.00 65.88 81 LYS A CA 1
ATOM 651 C C . LYS A 1 81 ? -11.036 -12.107 -5.795 1.00 65.88 81 LYS A C 1
ATOM 653 O O . LYS A 1 81 ? -10.204 -11.609 -6.558 1.00 65.88 81 LYS A O 1
ATOM 658 N N . PHE A 1 82 ? -12.085 -11.451 -5.307 1.00 67.94 82 PHE A N 1
ATOM 659 C CA . PHE A 1 82 ? -12.279 -10.010 -5.432 1.00 67.94 82 PHE A CA 1
ATOM 660 C C . PHE A 1 82 ? -11.635 -9.315 -4.236 1.00 67.94 82 PHE A C 1
ATOM 662 O O . PHE A 1 82 ? -11.814 -9.757 -3.101 1.00 67.94 82 PHE A O 1
ATOM 669 N N . PHE A 1 83 ? -10.892 -8.255 -4.519 1.00 63.81 83 PHE A N 1
ATOM 670 C CA . PHE A 1 83 ? -10.248 -7.377 -3.552 1.00 63.81 83 PHE A CA 1
ATOM 671 C C . PHE A 1 83 ? -10.581 -5.921 -3.849 1.00 63.81 83 PHE A C 1
ATOM 673 O O . PHE A 1 83 ? -10.820 -5.611 -5.041 1.00 63.81 83 PHE A O 1
#

pLDDT: mean 82.02, std 11.34, range [54.75, 97.19]

Foldseek 3Di:
DVVVVVVVLVVCPVVVVVDPWDWDADPVVQFIWTDDNPDTDPDGDRVCVVVVDPDDDPPHQVVVCVVVVDDDDDWDDDPNDID

Sequence (83 aa):
MINLLNKIMGEMKLVSKISDVIRVVDPINLTSMIAKENEIECGEHKCYNFWKRDSRCNNCISMRALNKKDIFIKIEYTSNKFF